Protein AF-A0A7S3IGK6-F1 (afdb_monomer_lite)

InterPro domains:
  IPR019533 Peptidase S26 [PF10502] (11-89)
  IPR019533 Peptidase S26 [cd06530] (29-80)
  IPR036286 LexA/Signal peptidase-like superfamily [SSF51306] (22-91)
  IPR052064 Mitochondrial Inner Membrane Protease Subunit 1 [PTHR12383] (7-90)

Foldseek 3Di:
DVVVVVVVVVVVVVVVVVCVQQAKDWDFDDDCPCPPVADRVRRIDIDGNNCCPPPDPDDAQDWDWDADPVDGPDIDIDGHHDDPPDWDWDQDPVVRDTDTDD

Secondary structure (DSSP, 8-state):
--HHHHHHHHHHHHHHHHHHHHSEEEEE--SGGGTTTS-TT--EEEEESSHHHHT-PPPTT-EEEEE-TTSTT-EEEEE----TT-PEEEEETTTTEEEEE-

Structure (mmCIF, N/CA/C/O backbone):
data_AF-A0A7S3IGK6-F1
#
_entry.id   AF-A0A7S3IGK6-F1
#
loop_
_atom_site.group_PDB
_atom_site.id
_atom_site.type_symbol
_atom_site.label_atom_id
_atom_site.label_alt_id
_atom_site.label_comp_id
_atom_site.label_asym_id
_atom_site.label_entity_id
_atom_site.label_seq_id
_atom_site.pdbx_PDB_ins_code
_atom_site.Cartn_x
_atom_sit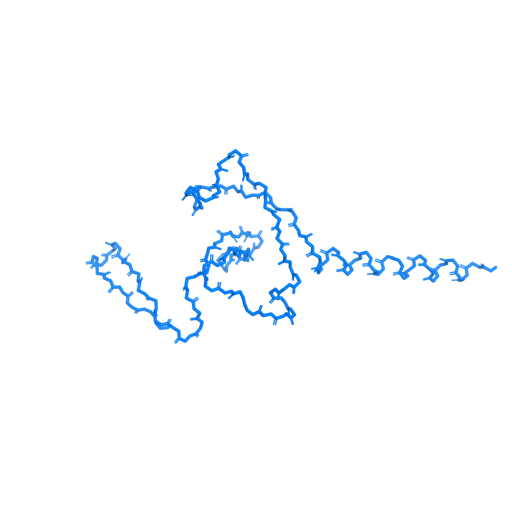e.Cartn_y
_atom_site.Cartn_z
_atom_site.occupancy
_atom_site.B_iso_or_equiv
_atom_site.auth_seq_id
_atom_site.auth_comp_id
_atom_site.auth_asym_id
_atom_site.auth_atom_id
_atom_site.pdbx_PDB_model_num
ATOM 1 N N . SER A 1 1 ? 12.046 5.025 -45.033 1.00 62.19 1 SER A N 1
ATOM 2 C CA . SER A 1 1 ? 11.572 3.968 -44.117 1.00 62.19 1 SER A CA 1
ATOM 3 C C . SER A 1 1 ? 11.546 4.436 -42.662 1.00 62.19 1 SER A C 1
ATOM 5 O O . SER A 1 1 ? 12.307 3.933 -41.849 1.00 62.19 1 SER A O 1
ATOM 7 N N . TYR A 1 2 ? 10.670 5.392 -42.319 1.00 76.50 2 TYR A N 1
ATOM 8 C CA . TYR A 1 2 ? 10.574 5.975 -40.962 1.00 76.50 2 TYR A CA 1
ATOM 9 C C . TYR A 1 2 ? 9.447 5.377 -40.100 1.00 76.50 2 TYR A C 1
ATOM 11 O O . TYR A 1 2 ? 9.400 5.604 -38.895 1.00 76.50 2 TYR A O 1
ATOM 19 N N . TYR A 1 3 ? 8.562 4.572 -40.692 1.00 82.94 3 TYR A N 1
ATOM 20 C CA . TYR A 1 3 ? 7.434 3.963 -39.981 1.00 82.94 3 TYR A CA 1
ATOM 21 C C . TYR A 1 3 ? 7.872 2.890 -38.977 1.00 82.94 3 TYR A C 1
ATOM 23 O O . TYR A 1 3 ? 7.373 2.862 -37.860 1.00 82.94 3 TYR A O 1
ATOM 31 N N . VAL A 1 4 ? 8.863 2.062 -39.329 1.00 86.00 4 VAL A N 1
ATOM 32 C CA . VAL A 1 4 ? 9.393 1.010 -38.443 1.00 86.00 4 VAL A CA 1
ATOM 33 C C . VAL A 1 4 ? 9.993 1.580 -37.147 1.00 86.00 4 VAL A C 1
ATOM 35 O O . VAL A 1 4 ? 9.566 1.147 -36.077 1.00 86.00 4 VAL A O 1
ATOM 38 N N . PRO A 1 5 ? 10.914 2.569 -37.176 1.00 88.62 5 PRO A N 1
ATOM 39 C CA . PRO A 1 5 ? 11.429 3.144 -35.934 1.00 88.62 5 PRO A CA 1
ATOM 40 C C . PRO A 1 5 ? 10.344 3.884 -35.140 1.00 88.62 5 PRO A C 1
ATOM 42 O O . PRO A 1 5 ? 10.337 3.804 -33.916 1.00 88.62 5 PRO A O 1
ATOM 45 N N . CYS A 1 6 ? 9.384 4.538 -35.804 1.00 88.25 6 CYS A N 1
ATOM 46 C CA . CYS A 1 6 ? 8.262 5.193 -35.128 1.00 88.25 6 CYS A CA 1
ATOM 47 C C . CYS A 1 6 ? 7.379 4.190 -34.360 1.00 88.25 6 CYS A C 1
ATOM 49 O O . CYS A 1 6 ? 7.076 4.414 -33.188 1.00 88.25 6 CYS A O 1
ATOM 51 N N . CYS A 1 7 ? 7.039 3.048 -34.968 1.00 87.06 7 CYS A N 1
ATOM 52 C CA . CYS A 1 7 ? 6.288 1.982 -34.299 1.00 87.06 7 CYS A CA 1
ATOM 53 C C . CYS A 1 7 ? 7.044 1.397 -33.097 1.00 87.06 7 CYS A C 1
ATOM 55 O O . CYS A 1 7 ? 6.434 1.124 -32.065 1.00 87.06 7 CYS A O 1
ATOM 57 N N . LEU A 1 8 ? 8.366 1.225 -33.199 1.00 90.31 8 LEU A N 1
ATOM 58 C CA . LEU A 1 8 ? 9.178 0.745 -32.076 1.00 90.31 8 LEU A CA 1
ATOM 59 C C . LEU A 1 8 ? 9.184 1.742 -30.910 1.00 90.31 8 LEU A C 1
ATOM 61 O O . LEU A 1 8 ? 8.980 1.336 -29.769 1.00 90.31 8 LEU A O 1
ATOM 65 N N . ILE A 1 9 ? 9.344 3.039 -31.191 1.00 92.81 9 ILE A N 1
ATOM 66 C CA . ILE A 1 9 ? 9.316 4.093 -30.165 1.00 92.81 9 ILE A CA 1
ATOM 67 C C . ILE A 1 9 ? 7.951 4.141 -29.465 1.00 92.81 9 ILE A C 1
ATOM 69 O O . ILE A 1 9 ? 7.899 4.208 -28.238 1.00 92.81 9 ILE A O 1
ATOM 73 N N . LEU A 1 10 ? 6.851 4.049 -30.220 1.00 91.25 10 LEU A N 1
ATOM 74 C CA . LEU A 1 10 ? 5.497 4.016 -29.656 1.00 91.25 10 LEU A CA 1
ATOM 75 C C . LEU A 1 10 ? 5.283 2.809 -28.733 1.00 91.25 10 LEU A C 1
ATOM 77 O O . LEU A 1 10 ? 4.767 2.976 -27.632 1.00 91.25 10 LEU A O 1
ATOM 81 N N . ASN A 1 11 ? 5.731 1.614 -29.131 1.00 91.62 11 ASN A N 1
ATOM 82 C CA . ASN A 1 11 ? 5.623 0.415 -28.292 1.00 91.62 11 ASN A CA 1
ATOM 83 C C . ASN A 1 11 ? 6.410 0.549 -26.982 1.00 91.62 11 ASN A C 1
ATOM 85 O O . ASN A 1 11 ? 5.895 0.207 -25.917 1.00 91.62 11 ASN A O 1
ATOM 89 N N . VAL A 1 12 ? 7.634 1.084 -27.043 1.00 92.69 12 VAL A N 1
ATOM 90 C CA . VAL A 1 12 ? 8.445 1.335 -25.842 1.00 92.69 12 VAL A CA 1
ATOM 91 C C . VAL A 1 12 ? 7.766 2.365 -24.936 1.00 92.69 12 VAL A C 1
ATOM 93 O O . VAL A 1 12 ? 7.696 2.160 -23.726 1.00 92.69 12 VAL A O 1
ATOM 96 N N . TYR A 1 13 ? 7.206 3.435 -25.506 1.00 94.31 13 TYR A N 1
ATOM 97 C CA . TYR A 1 13 ? 6.495 4.461 -24.742 1.00 94.31 13 TYR A CA 1
ATOM 98 C C . TYR A 1 13 ? 5.249 3.906 -24.040 1.00 94.31 13 TYR A C 1
ATOM 100 O O . TYR A 1 13 ? 5.064 4.122 -22.841 1.00 94.31 13 TYR A O 1
ATOM 108 N N . CYS A 1 14 ? 4.425 3.133 -24.754 1.00 90.25 14 CYS A N 1
ATOM 109 C CA . CYS A 1 14 ? 3.281 2.449 -24.158 1.00 90.25 14 CYS A CA 1
ATOM 110 C C . CYS A 1 14 ? 3.719 1.512 -23.023 1.00 90.25 14 CYS A C 1
ATOM 112 O O . CYS A 1 14 ? 3.107 1.527 -21.957 1.00 90.25 14 CYS A O 1
ATOM 114 N N . GLY A 1 15 ? 4.802 0.752 -23.213 1.00 89.44 15 GLY A N 1
ATOM 115 C CA . GLY A 1 15 ? 5.367 -0.109 -22.173 1.00 89.44 15 GLY A CA 1
ATOM 116 C C . GLY A 1 15 ? 5.790 0.664 -20.919 1.00 89.44 15 GLY A C 1
ATOM 117 O O . GLY A 1 15 ? 5.438 0.269 -19.809 1.00 89.44 15 GLY A O 1
ATOM 118 N N . MET A 1 16 ? 6.471 1.802 -21.085 1.00 87.69 16 MET A N 1
ATOM 119 C CA . MET A 1 16 ? 6.881 2.673 -19.974 1.00 87.69 16 MET A CA 1
ATOM 120 C C . MET A 1 16 ? 5.674 3.214 -19.195 1.00 87.69 16 MET A C 1
ATOM 122 O O . MET A 1 16 ? 5.667 3.178 -17.967 1.00 87.69 16 MET A O 1
ATOM 126 N N . MET A 1 17 ? 4.622 3.656 -19.894 1.00 87.19 17 MET A N 1
ATOM 127 C CA . MET A 1 17 ? 3.405 4.183 -19.262 1.00 87.19 17 MET A CA 1
ATOM 128 C C . MET A 1 17 ? 2.661 3.116 -18.444 1.00 87.19 17 MET A C 1
ATOM 130 O O . MET A 1 17 ? 2.102 3.401 -17.386 1.00 87.19 17 MET A O 1
ATOM 134 N N . ILE A 1 18 ? 2.654 1.873 -18.929 1.00 85.25 18 ILE A N 1
ATOM 135 C CA . ILE A 1 18 ? 2.074 0.732 -18.213 1.00 85.25 18 ILE A CA 1
ATOM 136 C C . ILE A 1 18 ? 2.902 0.439 -16.956 1.00 85.25 18 ILE A C 1
ATOM 138 O O . ILE A 1 18 ? 2.332 0.293 -15.876 1.00 85.25 18 ILE A O 1
ATOM 142 N N . MET A 1 19 ? 4.233 0.419 -17.065 1.00 82.81 19 MET A N 1
ATOM 143 C CA . MET A 1 19 ? 5.112 0.156 -15.922 1.00 82.81 19 MET A CA 1
ATOM 144 C C . MET A 1 19 ? 4.982 1.204 -14.816 1.00 82.81 19 MET A C 1
ATOM 146 O O . MET A 1 19 ? 4.896 0.832 -13.651 1.00 82.81 19 MET A O 1
ATOM 150 N N . ASP A 1 20 ? 4.874 2.489 -15.154 1.00 81.25 20 ASP A N 1
ATOM 151 C CA . ASP A 1 20 ? 4.668 3.548 -14.153 1.00 81.25 20 ASP A CA 1
ATOM 152 C C . ASP A 1 20 ? 3.325 3.403 -13.406 1.00 81.25 20 ASP A C 1
ATOM 154 O O . ASP A 1 20 ? 3.186 3.715 -12.218 1.00 81.25 20 ASP A O 1
ATOM 158 N N . LYS A 1 21 ? 2.307 2.867 -14.088 1.00 80.06 21 LYS A N 1
ATOM 159 C CA . LYS A 1 21 ? 0.978 2.683 -13.504 1.00 80.06 21 LYS A CA 1
ATOM 160 C C . LYS A 1 21 ? 0.855 1.421 -12.651 1.00 80.06 21 LYS A C 1
ATOM 162 O O . LYS A 1 21 ? 0.102 1.438 -11.677 1.00 80.06 21 LYS A O 1
ATOM 167 N N . PHE A 1 22 ? 1.534 0.342 -13.033 1.00 78.44 22 PHE A N 1
ATOM 168 C CA . PHE A 1 22 ? 1.332 -0.990 -12.455 1.00 78.44 22 PHE A CA 1
ATOM 169 C C . PHE A 1 22 ? 2.545 -1.556 -11.723 1.00 78.44 22 PHE A C 1
ATOM 171 O O . PHE A 1 22 ? 2.415 -2.607 -11.115 1.00 78.44 22 PHE A O 1
ATOM 178 N N . GLY A 1 23 ? 3.701 -0.901 -11.776 1.00 83.00 23 GLY A N 1
ATOM 179 C CA . GLY A 1 23 ? 4.898 -1.333 -11.067 1.00 83.00 23 GLY A CA 1
ATOM 180 C C . GLY A 1 23 ? 4.914 -0.915 -9.596 1.00 83.00 23 GLY A C 1
ATOM 181 O O . GLY A 1 23 ? 3.885 -0.806 -8.924 1.00 83.00 23 GLY A O 1
ATOM 182 N N . PHE A 1 24 ? 6.123 -0.659 -9.103 1.00 83.94 24 PHE A N 1
ATOM 183 C CA . PHE A 1 24 ? 6.362 -0.176 -7.749 1.00 83.94 24 PHE A CA 1
ATOM 184 C C . PHE A 1 24 ? 6.420 1.346 -7.725 1.00 83.94 24 PHE A C 1
ATOM 186 O O . PHE A 1 24 ? 7.038 1.965 -8.590 1.00 83.94 24 PHE A O 1
ATOM 193 N N . LYS A 1 25 ? 5.816 1.948 -6.702 1.00 82.94 25 LYS A N 1
ATOM 194 C CA . LYS A 1 25 ? 5.897 3.389 -6.458 1.00 82.94 25 LYS A CA 1
ATOM 195 C C . LYS A 1 25 ? 6.690 3.658 -5.197 1.00 82.94 25 LYS A C 1
ATOM 197 O O . LYS A 1 25 ? 6.500 2.984 -4.190 1.00 82.94 25 LYS A O 1
ATOM 202 N N . ILE A 1 26 ? 7.561 4.655 -5.261 1.00 82.69 26 ILE A N 1
ATOM 203 C CA . ILE A 1 26 ? 8.310 5.133 -4.104 1.00 82.69 26 ILE A CA 1
ATOM 204 C C . ILE A 1 26 ? 7.610 6.394 -3.607 1.00 82.69 26 ILE A C 1
ATOM 206 O O . ILE A 1 26 ? 7.492 7.366 -4.353 1.00 82.69 26 ILE A O 1
ATOM 210 N N . ILE A 1 27 ? 7.098 6.365 -2.379 1.00 82.38 27 ILE A N 1
ATOM 211 C CA . ILE A 1 27 ? 6.313 7.459 -1.800 1.00 82.38 27 ILE A CA 1
ATOM 212 C C . ILE A 1 27 ? 6.914 7.845 -0.452 1.00 82.38 27 ILE A C 1
ATOM 214 O O . ILE A 1 27 ? 7.150 6.994 0.402 1.00 82.38 27 ILE A O 1
ATOM 218 N N . GLY A 1 28 ? 7.152 9.143 -0.267 1.00 80.81 28 GLY A N 1
ATOM 219 C CA . GLY A 1 28 ? 7.518 9.713 1.023 1.00 80.81 28 GLY A CA 1
ATOM 220 C C . GLY A 1 28 ? 6.277 9.889 1.892 1.00 80.81 28 GLY A C 1
ATOM 221 O O . GLY A 1 28 ? 5.327 10.559 1.487 1.00 80.81 28 GLY A O 1
ATOM 222 N N . CYS A 1 29 ? 6.273 9.293 3.076 1.00 74.81 29 CYS A N 1
ATOM 223 C CA . CYS A 1 29 ? 5.203 9.433 4.049 1.00 74.81 29 CYS A CA 1
ATOM 224 C C . CYS A 1 29 ? 5.564 10.523 5.060 1.00 74.81 29 CYS A C 1
ATOM 226 O O . CYS A 1 29 ? 6.687 10.565 5.538 1.00 74.81 29 CYS A O 1
ATOM 228 N N . GLN A 1 30 ? 4.633 11.409 5.405 1.00 74.38 30 GLN A N 1
ATOM 229 C CA . GLN A 1 30 ? 4.864 12.423 6.436 1.00 74.38 30 GLN A CA 1
ATOM 230 C C . GLN A 1 30 ? 3.734 12.375 7.463 1.00 74.38 30 GLN A C 1
ATOM 232 O O . GLN A 1 30 ? 2.560 12.494 7.109 1.00 74.38 30 GLN A O 1
ATOM 237 N N . GLY A 1 31 ? 4.092 12.200 8.735 1.00 73.56 31 GLY A N 1
ATOM 238 C CA . GLY A 1 31 ? 3.185 12.357 9.869 1.00 73.56 31 GLY A CA 1
ATOM 239 C C . GLY A 1 31 ? 3.232 11.215 10.893 1.00 73.56 31 GLY A C 1
ATOM 240 O O . GLY A 1 31 ? 3.511 10.069 10.546 1.00 73.56 31 GLY A O 1
ATOM 241 N N . PRO A 1 32 ? 2.849 11.492 12.153 1.00 77.19 32 PRO A N 1
ATOM 242 C CA . PRO A 1 32 ? 3.038 10.583 13.287 1.00 77.19 32 PRO A CA 1
ATOM 243 C C . PRO A 1 32 ? 2.078 9.382 13.304 1.00 77.19 32 PRO A C 1
ATOM 245 O O . PRO A 1 32 ? 2.108 8.565 14.219 1.00 77.19 32 PRO A O 1
ATOM 248 N N . SER A 1 33 ? 1.179 9.261 12.321 1.00 72.69 33 SER A N 1
ATOM 249 C CA . SER A 1 33 ? 0.062 8.306 12.385 1.00 72.69 33 SER A CA 1
ATOM 250 C C . SER A 1 33 ? 0.457 6.836 12.220 1.00 72.69 33 SER A C 1
ATOM 252 O O . SER A 1 33 ? -0.370 5.963 12.467 1.00 72.69 33 SER A O 1
ATOM 254 N N . MET A 1 34 ? 1.695 6.578 11.794 1.00 81.81 34 MET A N 1
ATOM 255 C CA . MET A 1 34 ? 2.264 5.238 11.637 1.00 81.81 34 MET A CA 1
ATOM 256 C C . MET A 1 34 ? 3.444 4.989 12.587 1.00 81.81 34 MET A C 1
ATOM 258 O O . MET A 1 34 ? 4.100 3.955 12.471 1.00 81.81 34 MET A O 1
ATOM 262 N N 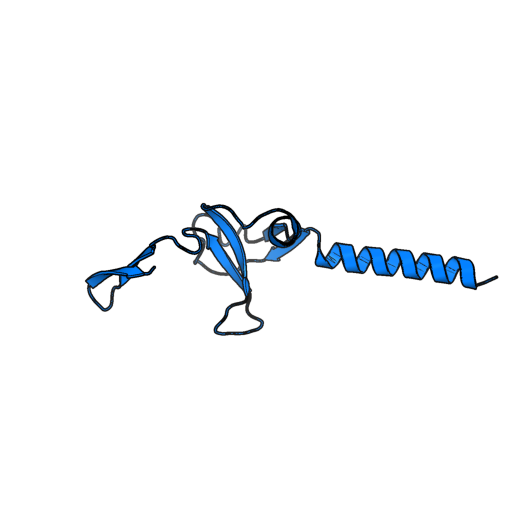. LEU A 1 35 ? 3.704 5.886 13.545 1.00 81.94 35 LEU A N 1
ATOM 263 C CA . LEU A 1 35 ? 4.710 5.647 14.579 1.00 81.94 35 LEU A CA 1
ATOM 264 C C . LEU A 1 35 ? 4.288 4.461 15.470 1.00 81.94 35 LEU A C 1
ATOM 266 O O . LEU A 1 35 ? 3.102 4.331 15.786 1.00 81.94 35 LEU A O 1
ATOM 270 N N . PRO A 1 36 ? 5.221 3.583 15.888 1.00 77.69 36 PRO A N 1
ATOM 271 C CA . PRO A 1 36 ? 6.662 3.574 15.596 1.00 77.69 36 PRO A CA 1
ATOM 272 C C . PRO A 1 36 ? 7.041 2.769 14.335 1.00 77.69 36 PRO A C 1
ATOM 274 O O . PRO A 1 36 ? 8.213 2.512 14.104 1.00 77.69 36 PRO A O 1
ATOM 277 N N . THR A 1 37 ? 6.066 2.286 13.552 1.00 78.81 37 THR A N 1
ATOM 278 C CA . THR A 1 37 ? 6.332 1.422 12.383 1.00 78.81 37 THR A CA 1
ATOM 279 C C . THR A 1 37 ? 7.060 2.169 11.263 1.00 78.81 37 THR A C 1
ATOM 281 O O . THR A 1 37 ? 7.882 1.574 10.576 1.00 78.81 37 THR A O 1
ATOM 284 N N . ILE A 1 38 ? 6.736 3.446 11.063 1.00 75.94 38 ILE A N 1
ATOM 285 C CA . ILE A 1 38 ? 7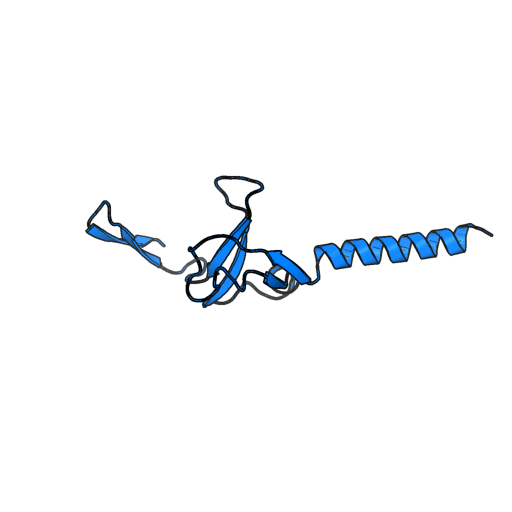.416 4.347 10.128 1.00 75.94 38 ILE A CA 1
ATOM 286 C C . ILE A 1 38 ? 7.842 5.559 10.949 1.00 75.94 38 ILE A C 1
ATOM 288 O O . ILE A 1 38 ? 6.975 6.266 11.468 1.00 75.94 38 ILE A O 1
ATOM 292 N N . ASP A 1 39 ? 9.152 5.726 11.123 1.00 76.69 39 ASP A N 1
ATOM 293 C CA . ASP A 1 39 ? 9.748 6.833 11.874 1.00 76.69 39 ASP A CA 1
ATOM 294 C C . ASP A 1 39 ? 9.951 8.062 10.983 1.00 76.69 39 ASP A C 1
ATOM 296 O O . ASP A 1 39 ? 10.112 7.928 9.774 1.00 76.69 39 ASP A O 1
ATOM 300 N N . GLU A 1 40 ? 10.004 9.254 11.581 1.00 71.38 40 GLU A N 1
ATOM 301 C CA . GLU A 1 40 ? 10.144 10.523 10.854 1.00 71.38 40 GLU A CA 1
ATOM 302 C C . GLU A 1 40 ? 11.449 10.625 10.046 1.00 71.38 40 GLU A C 1
ATOM 304 O O . GLU A 1 40 ? 11.532 11.430 9.117 1.00 71.38 40 GLU A O 1
ATOM 309 N N . ASN A 1 41 ? 12.454 9.806 10.367 1.00 70.75 41 ASN A N 1
ATOM 310 C CA . ASN A 1 41 ? 13.712 9.725 9.625 1.00 70.75 41 ASN A CA 1
ATOM 311 C C . ASN A 1 41 ? 13.641 8.749 8.433 1.00 70.75 41 ASN A C 1
ATOM 313 O O . ASN A 1 41 ? 14.273 8.995 7.407 1.00 70.75 41 ASN A O 1
ATOM 317 N N . ASP A 1 42 ? 12.822 7.695 8.526 1.00 66.25 42 ASP A N 1
ATOM 318 C CA . ASP A 1 42 ? 12.720 6.593 7.556 1.00 66.25 42 ASP A CA 1
ATOM 319 C C . ASP A 1 42 ? 11.366 6.622 6.829 1.00 66.25 42 ASP A C 1
ATOM 321 O O . ASP A 1 42 ? 10.565 5.687 6.847 1.00 66.25 42 ASP A O 1
ATOM 325 N N . ASN A 1 43 ? 11.111 7.743 6.159 1.00 75.69 43 ASN A N 1
ATOM 326 C CA . ASN A 1 43 ? 9.817 8.058 5.550 1.00 75.69 43 ASN A CA 1
ATOM 327 C C . ASN A 1 43 ? 9.617 7.504 4.132 1.00 75.69 43 ASN A C 1
ATOM 329 O O . ASN A 1 43 ? 8.576 7.757 3.522 1.00 75.69 43 ASN A O 1
ATOM 333 N N . LEU A 1 44 ? 10.602 6.817 3.552 1.00 81.25 44 LEU A N 1
ATOM 334 C CA . LEU A 1 44 ? 10.532 6.365 2.164 1.00 81.25 44 LEU A CA 1
ATOM 335 C C . LEU A 1 44 ? 9.914 4.966 2.083 1.00 81.25 44 LEU A C 1
ATOM 337 O O . LEU A 1 44 ? 10.501 3.988 2.537 1.00 81.25 44 LEU A O 1
ATOM 341 N N . LEU A 1 45 ? 8.741 4.860 1.463 1.00 82.19 45 LEU A N 1
ATOM 342 C CA . LEU A 1 45 ? 8.016 3.602 1.313 1.00 82.19 45 LEU A CA 1
ATOM 343 C C . LEU A 1 45 ? 8.054 3.124 -0.132 1.00 82.19 45 LEU A C 1
ATOM 345 O O . LEU A 1 45 ? 7.821 3.903 -1.057 1.00 82.19 45 LEU A O 1
ATOM 349 N N . ILE A 1 46 ? 8.285 1.826 -0.314 1.00 83.44 46 ILE A N 1
ATOM 350 C CA . ILE A 1 46 ? 8.126 1.145 -1.599 1.00 83.44 46 ILE A CA 1
ATOM 351 C C . ILE A 1 46 ? 6.768 0.453 -1.589 1.00 83.44 46 ILE A C 1
ATOM 353 O O . ILE A 1 46 ? 6.468 -0.341 -0.700 1.00 83.44 46 ILE A O 1
ATOM 357 N N . VAL A 1 47 ? 5.943 0.772 -2.577 1.00 83.94 47 VAL A N 1
ATOM 358 C CA . VAL A 1 47 ? 4.536 0.385 -2.625 1.00 83.94 47 VAL A CA 1
ATOM 359 C C . VAL A 1 47 ? 4.301 -0.445 -3.866 1.00 83.94 47 VAL A C 1
ATOM 361 O O . VAL A 1 47 ? 4.495 0.023 -4.989 1.00 83.94 47 VAL A O 1
ATOM 364 N N . ASP A 1 48 ? 3.854 -1.675 -3.654 1.00 83.50 48 ASP A N 1
ATOM 365 C CA . ASP A 1 48 ? 3.408 -2.551 -4.725 1.00 83.50 48 ASP A CA 1
ATOM 366 C C . ASP A 1 48 ? 2.001 -2.137 -5.184 1.00 83.50 48 ASP A C 1
ATOM 368 O O . ASP A 1 48 ? 1.023 -2.283 -4.448 1.00 83.50 48 ASP A O 1
ATOM 372 N N . CYS A 1 49 ? 1.895 -1.600 -6.403 1.00 80.38 49 CYS A N 1
ATOM 373 C CA . CYS A 1 49 ? 0.608 -1.250 -7.011 1.00 80.38 49 CYS A CA 1
ATOM 374 C C . CYS A 1 49 ? 0.023 -2.390 -7.864 1.00 80.38 49 CYS A C 1
ATOM 376 O O . CYS A 1 49 ? -1.128 -2.296 -8.300 1.00 80.38 49 CYS A O 1
ATOM 378 N N . PHE A 1 50 ? 0.796 -3.448 -8.118 1.00 79.94 50 PHE A N 1
ATOM 379 C CA . PHE A 1 50 ? 0.409 -4.573 -8.961 1.00 79.94 50 PHE A CA 1
ATOM 3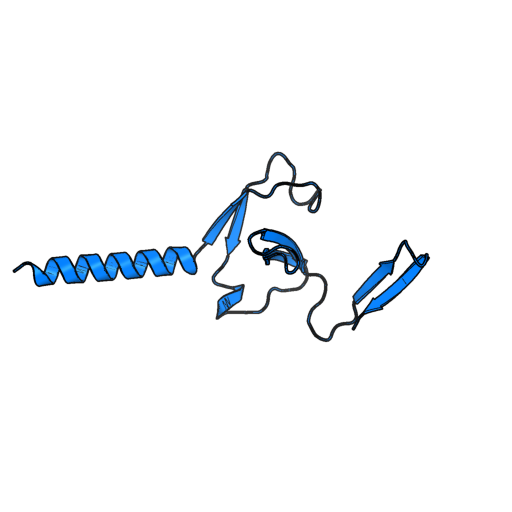80 C C . PHE A 1 50 ? -0.489 -5.547 -8.200 1.00 79.94 50 PHE A C 1
ATOM 382 O O . PHE A 1 50 ? -1.620 -5.828 -8.607 1.00 79.94 50 PHE A O 1
ATOM 389 N N . THR A 1 51 ? 0.009 -6.028 -7.060 1.00 79.88 51 THR A N 1
ATOM 390 C CA . THR A 1 51 ? -0.653 -7.038 -6.229 1.00 79.88 51 THR A CA 1
ATOM 391 C C . THR A 1 51 ? -2.077 -6.652 -5.813 1.00 79.88 51 THR A C 1
ATOM 393 O O . THR A 1 51 ? -2.979 -7.460 -6.067 1.00 79.88 51 THR A O 1
ATOM 396 N N . PRO A 1 52 ? -2.340 -5.445 -5.259 1.00 77.25 52 PRO A N 1
ATOM 397 C CA . PRO A 1 52 ? -3.690 -5.078 -4.826 1.00 77.25 52 PRO A CA 1
ATOM 398 C C . PRO A 1 52 ? -4.688 -4.930 -5.981 1.00 77.25 52 PRO A C 1
ATOM 400 O O . PRO A 1 52 ? -5.894 -4.961 -5.759 1.00 77.25 52 PRO A O 1
ATOM 403 N N . ARG A 1 53 ? -4.210 -4.741 -7.219 1.00 78.62 53 ARG A N 1
ATOM 404 C CA . ARG A 1 53 ? -5.069 -4.460 -8.375 1.00 78.62 53 ARG A CA 1
ATOM 405 C C . ARG A 1 53 ? -5.412 -5.696 -9.202 1.00 78.62 53 ARG A C 1
ATOM 407 O O . ARG A 1 53 ? -6.468 -5.709 -9.829 1.00 78.62 53 ARG A O 1
ATOM 414 N N . PHE A 1 54 ? -4.536 -6.699 -9.229 1.00 74.31 54 PHE A N 1
ATOM 415 C CA . PHE A 1 54 ? -4.700 -7.870 -10.100 1.00 74.31 54 PHE A CA 1
ATOM 416 C C . PHE A 1 54 ? -4.696 -9.213 -9.380 1.00 74.31 54 PHE A C 1
ATOM 418 O O . PHE A 1 54 ? -5.219 -10.177 -9.931 1.00 74.31 54 PHE A O 1
ATOM 425 N N . VAL A 1 55 ? -4.087 -9.304 -8.196 1.00 82.69 55 VAL A N 1
ATOM 426 C CA . VAL A 1 55 ? -3.821 -10.601 -7.559 1.00 82.69 55 VAL A CA 1
ATOM 427 C C . VAL A 1 55 ? -4.772 -10.848 -6.402 1.00 82.69 55 VAL A C 1
ATOM 429 O O . VAL A 1 55 ? -5.424 -11.888 -6.354 1.00 82.69 55 VAL A O 1
ATOM 432 N N . ARG A 1 56 ? -4.830 -9.917 -5.446 1.00 85.56 56 ARG A N 1
ATOM 433 C CA . ARG A 1 56 ? -5.595 -10.112 -4.213 1.00 85.56 56 ARG A CA 1
ATOM 434 C C . ARG A 1 56 ? -5.949 -8.802 -3.539 1.00 85.56 56 ARG A C 1
ATOM 436 O O . ARG A 1 56 ? -5.228 -7.817 -3.661 1.00 85.56 56 ARG A O 1
ATOM 443 N N . VAL A 1 57 ? -7.010 -8.847 -2.743 1.00 85.62 57 VAL A N 1
ATOM 444 C CA . VAL A 1 57 ? -7.275 -7.823 -1.732 1.00 85.62 57 VAL A CA 1
ATOM 445 C C . VAL A 1 57 ? -6.134 -7.861 -0.697 1.00 85.62 57 VAL A C 1
ATOM 447 O O . VAL A 1 57 ? -5.655 -8.957 -0.369 1.00 85.62 57 VAL A O 1
ATOM 450 N N . PRO A 1 58 ? -5.655 -6.702 -0.207 1.00 86.19 58 PRO A N 1
ATOM 451 C CA . PRO A 1 58 ? -4.644 -6.643 0.847 1.00 86.19 58 PRO A CA 1
ATOM 452 C C . PRO A 1 58 ? -5.029 -7.510 2.048 1.00 86.19 58 PRO A C 1
ATOM 454 O O . PRO A 1 58 ? -6.194 -7.583 2.410 1.00 86.19 58 PRO A O 1
ATOM 457 N N . ALA A 1 59 ? -4.083 -8.189 2.685 1.00 87.19 59 ALA A N 1
ATOM 458 C CA . ALA A 1 59 ? -4.377 -8.987 3.875 1.00 87.19 59 ALA A CA 1
ATOM 459 C C . ALA A 1 59 ? -4.463 -8.114 5.138 1.00 87.19 59 ALA A C 1
ATOM 461 O O . ALA A 1 59 ? -3.935 -7.002 5.199 1.00 87.19 59 ALA A O 1
ATOM 462 N N . LYS A 1 60 ? -5.098 -8.644 6.191 1.00 89.00 60 LYS A N 1
ATOM 463 C CA . LYS A 1 60 ? -5.060 -8.012 7.515 1.00 89.00 60 LYS A CA 1
ATOM 464 C C . LYS A 1 60 ? -3.619 -7.852 7.987 1.00 89.00 60 LYS A C 1
ATOM 466 O O . LYS A 1 60 ? -2.816 -8.773 7.881 1.00 89.00 60 LYS A O 1
ATOM 471 N N . GLY A 1 61 ? -3.312 -6.689 8.541 1.00 86.31 61 GLY A N 1
ATOM 472 C CA . GLY A 1 61 ? -1.988 -6.322 9.023 1.00 86.31 61 GLY A CA 1
ATOM 473 C C . GLY A 1 61 ? -1.092 -5.666 7.972 1.00 86.31 61 GLY A C 1
ATOM 474 O O . GLY A 1 61 ? -0.089 -5.065 8.364 1.00 86.31 61 GLY A O 1
ATOM 475 N N . GLU A 1 62 ? -1.444 -5.712 6.683 1.00 87.50 62 GLU A N 1
ATOM 476 C CA . GLU A 1 62 ? -0.679 -5.049 5.622 1.00 87.50 6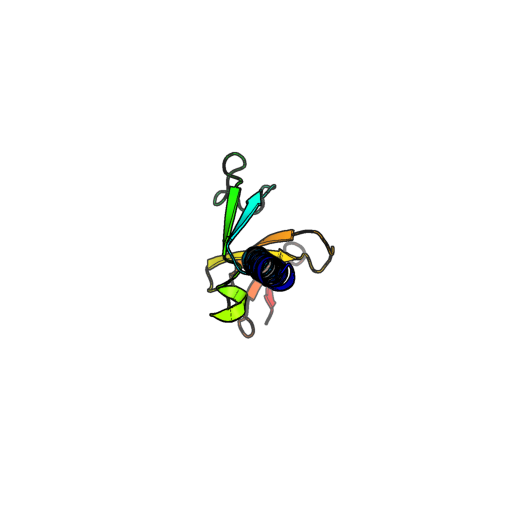2 GLU A CA 1
ATOM 477 C C . GLU A 1 62 ? -0.853 -3.525 5.661 1.00 87.50 62 GLU A C 1
ATOM 479 O O . GLU A 1 62 ? -1.875 -3.001 6.109 1.00 87.50 62 GLU A O 1
ATOM 484 N N . ILE A 1 63 ? 0.173 -2.806 5.205 1.00 87.69 63 ILE A N 1
ATOM 485 C CA . ILE A 1 63 ? 0.156 -1.347 5.077 1.00 87.69 63 ILE A CA 1
ATOM 486 C C . ILE A 1 63 ? -0.240 -1.011 3.646 1.00 87.69 63 ILE A C 1
ATOM 488 O O . ILE A 1 63 ? 0.387 -1.475 2.697 1.00 87.69 63 ILE A O 1
ATOM 492 N N . ILE A 1 64 ? -1.272 -0.191 3.502 1.00 88.62 64 ILE A N 1
ATOM 493 C CA . ILE A 1 64 ? -1.806 0.235 2.215 1.00 88.62 64 ILE A CA 1
ATOM 494 C C . ILE A 1 64 ? -1.726 1.748 2.078 1.00 88.62 64 ILE A C 1
ATOM 496 O O . ILE A 1 64 ? -1.767 2.493 3.063 1.00 88.62 64 ILE A O 1
ATOM 500 N N . ILE A 1 65 ? -1.652 2.190 0.827 1.00 87.94 65 ILE A N 1
ATOM 501 C CA . ILE A 1 65 ? -1.809 3.590 0.462 1.00 87.94 65 ILE A CA 1
ATOM 502 C C . ILE A 1 65 ? -3.161 3.743 -0.219 1.00 87.94 65 ILE A C 1
ATOM 504 O O . ILE A 1 65 ? -3.440 3.070 -1.209 1.00 87.94 65 ILE A O 1
ATOM 508 N N . THR A 1 66 ? -3.990 4.629 0.316 1.00 86.62 66 THR A N 1
ATOM 509 C CA . THR A 1 66 ? -5.319 4.926 -0.218 1.00 86.62 66 THR A CA 1
ATOM 510 C C . THR A 1 66 ? -5.498 6.424 -0.394 1.00 86.62 66 THR A C 1
ATOM 512 O O . THR A 1 66 ? -4.873 7.225 0.299 1.00 86.62 66 THR A O 1
ATOM 515 N N . GLU A 1 67 ? -6.367 6.820 -1.314 1.00 87.56 67 GLU A N 1
ATOM 516 C CA . GLU A 1 67 ? -6.823 8.202 -1.392 1.00 87.56 67 GLU A CA 1
ATOM 517 C C . GLU A 1 67 ? -7.774 8.507 -0.228 1.00 87.56 67 GLU A C 1
ATOM 519 O O . GLU A 1 67 ? -8.529 7.643 0.226 1.00 87.56 67 GLU A O 1
ATOM 524 N N . ASN A 1 68 ? -7.708 9.732 0.288 1.00 86.75 68 ASN A N 1
ATOM 525 C CA . ASN A 1 68 ? -8.595 10.198 1.337 1.00 86.75 68 ASN A CA 1
ATOM 526 C C . ASN A 1 68 ? -10.000 10.454 0.760 1.00 86.75 68 ASN A C 1
ATOM 528 O O . ASN A 1 68 ? -10.153 11.371 -0.050 1.00 86.75 68 ASN A O 1
ATOM 532 N N . PRO A 1 69 ? -11.045 9.747 1.227 1.00 87.12 69 PRO A N 1
ATOM 533 C CA . PRO A 1 69 ? -12.405 9.944 0.725 1.00 87.12 69 PRO A CA 1
ATOM 534 C C . PRO A 1 69 ? -12.965 11.343 1.031 1.00 87.12 69 PRO A C 1
ATOM 536 O O . PRO A 1 69 ? -13.834 11.828 0.314 1.00 87.12 69 PRO A O 1
ATOM 539 N N . PHE A 1 70 ? -12.464 12.018 2.071 1.00 88.94 70 PHE A N 1
ATOM 540 C CA . PHE A 1 70 ? -12.902 13.365 2.452 1.00 88.94 70 PHE A CA 1
ATOM 541 C C . PHE A 1 70 ? -12.130 14.480 1.740 1.00 88.94 70 PHE A C 1
ATOM 543 O O . PHE A 1 70 ? -12.593 15.619 1.701 1.00 88.94 70 PHE A O 1
ATOM 550 N N . LYS A 1 71 ? -10.937 14.181 1.211 1.00 88.50 71 LYS A N 1
ATOM 551 C CA . LYS A 1 71 ? -10.076 15.158 0.539 1.00 88.50 71 LYS A CA 1
ATOM 552 C C . LYS A 1 71 ? -9.429 14.522 -0.698 1.00 88.50 71 LYS A C 1
ATOM 554 O O . LYS A 1 71 ? -8.324 13.987 -0.575 1.00 88.50 71 LYS A O 1
ATOM 559 N N . PRO A 1 72 ? -10.077 14.607 -1.874 1.00 84.69 72 PRO A N 1
ATOM 560 C CA . PRO A 1 72 ? -9.511 14.072 -3.106 1.00 84.69 72 PRO A CA 1
ATOM 561 C C . PRO A 1 72 ? -8.155 14.727 -3.399 1.00 84.69 72 PRO A C 1
ATOM 563 O O . PRO A 1 72 ? -7.961 15.924 -3.170 1.00 84.69 72 PRO A O 1
ATOM 566 N N . GLY A 1 73 ? -7.195 13.924 -3.847 1.00 82.50 73 GLY A N 1
ATOM 567 C CA . GLY A 1 73 ? -5.799 14.317 -4.054 1.00 82.50 73 GLY A CA 1
ATOM 568 C C . GLY A 1 73 ? -4.890 14.218 -2.822 1.00 82.50 73 GLY A C 1
ATOM 569 O O . GLY A 1 73 ? -3.678 14.370 -2.965 1.00 82.50 73 GLY A O 1
ATOM 570 N N . ALA A 1 74 ? -5.419 13.942 -1.624 1.00 84.38 74 ALA A N 1
ATOM 571 C CA . ALA A 1 74 ? -4.597 13.610 -0.461 1.00 84.38 74 ALA A CA 1
ATOM 572 C C . ALA A 1 74 ? -4.479 12.088 -0.307 1.00 84.38 74 ALA A C 1
ATOM 574 O O . ALA A 1 74 ? -5.482 11.396 -0.148 1.00 84.38 74 ALA A O 1
ATOM 575 N N . THR A 1 75 ? -3.255 11.567 -0.306 1.00 85.25 75 THR A N 1
ATOM 576 C CA . THR A 1 75 ? -2.974 10.149 -0.056 1.00 85.25 75 THR A CA 1
ATOM 577 C C . THR A 1 75 ? -2.725 9.894 1.427 1.00 85.25 75 THR A C 1
ATOM 579 O O . THR A 1 75 ? -2.078 10.682 2.114 1.00 85.25 75 THR A O 1
ATOM 582 N N . LEU A 1 76 ? -3.243 8.778 1.925 1.00 86.44 76 LEU A N 1
ATOM 583 C CA . LEU A 1 76 ? -3.109 8.325 3.302 1.00 86.44 76 LEU A CA 1
ATOM 584 C C . LEU A 1 76 ? -2.438 6.960 3.327 1.00 86.44 76 LEU A C 1
ATOM 586 O O . LEU A 1 76 ? -2.749 6.090 2.515 1.00 86.44 76 LEU A O 1
ATOM 590 N N . VAL A 1 77 ? -1.569 6.762 4.312 1.00 87.25 77 VAL A N 1
ATOM 591 C CA . VAL A 1 77 ? -0.953 5.466 4.600 1.00 87.25 77 VAL A CA 1
ATOM 592 C C . VAL A 1 77 ? -1.547 4.929 5.888 1.00 87.25 77 VAL A C 1
ATOM 594 O O . VAL A 1 77 ? -1.534 5.612 6.916 1.00 87.25 77 VAL A O 1
ATOM 597 N N . LYS A 1 78 ? -2.126 3.730 5.816 1.00 88.38 78 LYS A N 1
ATOM 598 C CA . LYS A 1 78 ? -2.814 3.075 6.933 1.00 88.38 78 LYS A CA 1
ATOM 599 C C . LYS A 1 78 ? -2.574 1.572 6.910 1.00 88.38 78 LYS A C 1
ATOM 601 O O . LYS A 1 78 ? -2.206 1.007 5.886 1.00 88.38 78 LYS A O 1
ATOM 606 N N . ARG A 1 79 ? -2.795 0.927 8.055 1.00 89.62 79 ARG A N 1
ATOM 607 C CA . ARG A 1 79 ? -2.754 -0.531 8.195 1.00 89.62 79 ARG A CA 1
ATOM 608 C C . ARG A 1 79 ? -4.163 -1.108 8.075 1.00 89.62 79 ARG A C 1
ATOM 610 O O . ARG A 1 79 ? -5.083 -0.596 8.707 1.00 89.62 79 ARG A O 1
ATOM 617 N N . VAL A 1 80 ? -4.313 -2.180 7.306 1.00 90.69 80 VAL A N 1
ATOM 618 C CA . VAL A 1 80 ? -5.565 -2.936 7.193 1.00 90.69 80 VAL A CA 1
ATOM 619 C C . VAL A 1 80 ? -5.790 -3.713 8.485 1.00 90.69 80 VAL A C 1
ATOM 621 O O . VAL A 1 80 ? -4.920 -4.471 8.907 1.00 90.69 80 VAL A O 1
ATOM 624 N N . LEU A 1 81 ? -6.944 -3.532 9.123 1.00 89.75 81 LEU A N 1
ATOM 625 C CA . LEU A 1 81 ? -7.306 -4.250 10.354 1.00 89.75 81 LEU A CA 1
ATOM 626 C C . LEU A 1 81 ? -8.472 -5.213 10.124 1.00 89.75 81 LEU A C 1
ATOM 628 O O . LEU A 1 81 ? -8.409 -6.364 10.550 1.00 89.75 81 LEU A O 1
ATOM 632 N N . HIS A 1 82 ? -9.489 -4.744 9.407 1.00 89.38 82 HIS A N 1
ATOM 633 C CA . HIS A 1 82 ? -10.722 -5.470 9.127 1.00 89.38 82 HIS A CA 1
ATOM 634 C C . HIS A 1 82 ? -11.027 -5.414 7.630 1.00 89.38 82 HIS A C 1
ATOM 636 O O . HIS A 1 82 ? -10.614 -4.470 6.950 1.00 89.38 82 HIS A O 1
ATOM 642 N N . HIS A 1 83 ? -11.723 -6.439 7.150 1.00 89.69 83 HIS A N 1
ATOM 643 C CA . HIS A 1 83 ? -12.233 -6.566 5.786 1.00 89.69 83 HIS A CA 1
ATOM 644 C C . HIS A 1 83 ? -13.736 -6.334 5.721 1.00 89.69 83 HIS A C 1
ATOM 646 O O . HIS A 1 83 ? -14.416 -6.287 6.741 1.00 89.69 83 HIS A O 1
ATOM 652 N N . GLU A 1 84 ? -14.251 -6.195 4.502 1.00 85.94 84 GLU A N 1
ATOM 653 C CA . GLU A 1 84 ? -15.691 -6.120 4.260 1.00 85.94 84 GLU A CA 1
ATOM 654 C C . GLU A 1 84 ? -16.399 -7.360 4.832 1.00 85.94 84 GLU A C 1
ATOM 656 O O . GLU A 1 84 ? -15.992 -8.495 4.573 1.00 85.94 84 GLU A O 1
ATOM 661 N N . GLY A 1 85 ? -17.459 -7.136 5.614 1.00 85.12 85 GLY A N 1
ATOM 662 C CA . GLY A 1 85 ? -18.225 -8.194 6.277 1.00 85.12 85 GLY A CA 1
ATOM 663 C C . GLY A 1 85 ? -17.684 -8.622 7.644 1.00 85.12 85 GLY A C 1
ATOM 664 O O . GLY A 1 85 ? -18.189 -9.587 8.217 1.00 85.12 85 GLY A O 1
ATOM 665 N N . GLU A 1 86 ? -16.674 -7.933 8.177 1.00 87.69 86 GLU A N 1
ATOM 666 C CA . GLU A 1 86 ? -16.157 -8.175 9.520 1.00 87.69 86 GLU A CA 1
ATOM 667 C C . GLU A 1 86 ? -16.511 -7.042 10.478 1.00 87.69 86 GLU A C 1
ATOM 669 O O . GLU A 1 86 ? -16.290 -5.870 10.187 1.00 87.69 86 GLU A O 1
ATOM 674 N N . THR A 1 87 ? -16.965 -7.404 11.676 1.00 87.50 87 THR A N 1
ATOM 675 C CA . THR A 1 87 ? -17.272 -6.434 12.724 1.00 87.50 87 THR A CA 1
ATOM 676 C C . THR A 1 87 ? -15.992 -5.821 13.281 1.00 87.50 87 THR A C 1
ATOM 678 O O . THR A 1 87 ? -15.130 -6.517 13.824 1.00 87.50 87 THR A O 1
ATOM 681 N N . ALA A 1 88 ? -15.885 -4.503 13.184 1.00 87.62 88 ALA A N 1
ATOM 682 C CA . ALA A 1 88 ? -14.787 -3.730 13.727 1.00 87.62 88 ALA A CA 1
ATOM 683 C C . ALA A 1 88 ? -15.215 -3.028 15.023 1.00 87.62 88 ALA A C 1
ATOM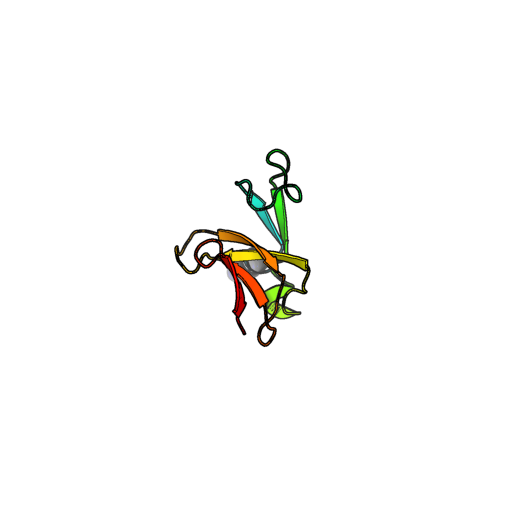 685 O O . ALA A 1 88 ? -16.209 -2.302 15.063 1.00 87.62 88 ALA A O 1
ATOM 686 N N . GLU A 1 89 ? -14.446 -3.224 16.094 1.00 88.75 89 GLU A N 1
ATOM 687 C CA . GLU A 1 89 ? -14.681 -2.551 17.373 1.00 88.75 89 GLU A CA 1
ATOM 688 C C . GLU A 1 89 ? -13.760 -1.341 17.518 1.00 88.75 89 GLU A C 1
ATOM 690 O O . GLU A 1 89 ? -12.532 -1.465 17.502 1.00 88.75 89 GLU A O 1
ATOM 695 N N . PHE A 1 90 ? -14.346 -0.159 17.701 1.00 87.06 90 PHE A N 1
ATOM 696 C CA . PHE A 1 90 ? -13.593 1.070 17.926 1.00 87.06 90 PHE A CA 1
ATOM 697 C C . PHE A 1 90 ? -14.022 1.734 19.231 1.00 87.06 90 PHE A C 1
ATOM 699 O O . PHE A 1 90 ? -15.211 1.876 19.522 1.00 87.06 90 PHE A O 1
ATOM 706 N N . TYR A 1 91 ? -13.051 2.200 20.017 1.00 87.00 91 TYR A N 1
ATOM 707 C CA . TYR A 1 91 ? -13.342 2.974 21.219 1.00 87.00 91 TYR A CA 1
ATOM 708 C C . TYR A 1 91 ? -13.676 4.423 20.847 1.00 87.00 91 TYR A C 1
ATOM 710 O O . TYR A 1 91 ? -12.803 5.196 20.441 1.00 87.00 91 TYR A O 1
ATOM 718 N N . SER A 1 92 ? -14.941 4.816 21.009 1.00 89.62 92 SER A N 1
ATOM 719 C CA . SER A 1 92 ? -15.368 6.200 20.802 1.00 89.62 92 SER A CA 1
ATOM 720 C C . SER A 1 92 ? -15.162 7.003 22.082 1.00 89.62 92 SER A C 1
ATOM 722 O O . SER A 1 92 ? -15.884 6.834 23.068 1.00 89.62 92 SER A O 1
ATOM 724 N N . TYR A 1 93 ? -14.205 7.936 22.069 1.00 87.06 93 TYR A N 1
ATOM 725 C CA . TYR A 1 93 ? -13.961 8.818 23.218 1.00 87.06 93 TYR A CA 1
ATOM 726 C C . TYR A 1 93 ? -15.182 9.686 23.558 1.00 87.06 93 TYR A C 1
ATOM 728 O O . TYR A 1 93 ? -15.421 9.999 24.724 1.00 87.06 93 TYR A O 1
ATOM 736 N N . ARG A 1 94 ? -15.986 10.038 22.547 1.00 87.69 94 ARG A N 1
ATOM 737 C CA . ARG A 1 94 ? -17.178 10.877 22.710 1.00 87.69 94 ARG A CA 1
ATOM 738 C C . ARG A 1 94 ? -18.259 10.191 23.547 1.00 87.69 94 ARG A C 1
ATOM 740 O O . ARG A 1 94 ? -18.941 10.851 24.320 1.00 87.69 94 ARG A O 1
ATOM 747 N N . GLU A 1 95 ? -18.390 8.876 23.405 1.00 86.12 95 GLU A N 1
ATOM 748 C CA . GLU A 1 95 ? -19.441 8.078 24.050 1.00 86.12 95 GLU A CA 1
ATOM 749 C C . GLU A 1 95 ? -18.908 7.213 25.205 1.00 86.12 95 GLU A C 1
ATOM 751 O O . GLU A 1 95 ? -19.697 6.594 25.917 1.00 86.12 95 GLU A O 1
ATOM 756 N N . ARG A 1 96 ? -17.580 7.202 25.424 1.00 86.56 96 ARG A N 1
ATOM 757 C CA . ARG A 1 96 ? -16.862 6.374 26.417 1.00 86.56 96 ARG A CA 1
ATOM 758 C C . ARG A 1 96 ? -17.270 4.896 26.373 1.00 86.56 96 ARG A C 1
ATOM 760 O O . ARG A 1 96 ? -17.377 4.240 27.408 1.00 86.56 96 ARG A O 1
ATOM 767 N N . LYS A 1 97 ? -17.532 4.384 25.171 1.00 88.12 97 LYS A N 1
ATOM 768 C CA . LYS A 1 97 ? -17.959 3.005 24.917 1.00 88.12 97 LYS A CA 1
ATOM 769 C C . LYS A 1 97 ? -17.286 2.473 23.655 1.00 88.12 97 LYS A C 1
ATOM 771 O O . LYS A 1 97 ? -16.926 3.243 22.761 1.00 88.12 97 LYS A O 1
ATOM 776 N N . ASN A 1 98 ? -17.134 1.152 23.601 1.00 85.38 98 ASN A N 1
ATOM 777 C CA . ASN A 1 98 ? -16.765 0.451 22.377 1.00 85.38 98 ASN A CA 1
ATOM 778 C C . ASN A 1 98 ? -17.982 0.431 21.456 1.00 85.38 98 ASN A C 1
ATOM 780 O O . ASN A 1 98 ? -19.059 -0.008 21.861 1.00 85.38 98 ASN A O 1
ATOM 784 N N . VAL A 1 99 ? -17.805 0.944 20.247 1.00 86.06 99 VAL A N 1
ATOM 785 C CA . VAL A 1 99 ? -18.809 0.915 19.190 1.00 86.06 99 VAL A CA 1
ATOM 786 C C . VAL A 1 99 ? -18.393 -0.176 18.218 1.00 86.06 99 VAL A C 1
ATOM 788 O O . VAL A 1 99 ? -17.263 -0.169 17.728 1.00 86.06 99 VAL A O 1
ATOM 791 N N . GLN A 1 100 ? -19.297 -1.119 17.980 1.00 83.94 100 GLN A N 1
ATOM 792 C CA . GLN A 1 100 ? -19.141 -2.149 16.962 1.00 83.94 100 GLN A CA 1
ATOM 793 C C . GLN A 1 100 ? -19.735 -1.616 15.660 1.00 83.94 100 GLN A C 1
ATOM 795 O O . GLN A 1 100 ? -20.859 -1.111 15.656 1.00 83.94 100 GLN A O 1
ATOM 800 N N . VAL A 1 101 ? -18.961 -1.679 14.584 1.00 78.81 101 VAL A N 1
ATOM 801 C CA . VAL A 1 101 ? -19.376 -1.277 13.241 1.00 78.81 101 VAL A CA 1
ATOM 802 C C . VAL A 1 101 ? -19.214 -2.500 12.347 1.00 78.81 101 VAL A C 1
ATOM 804 O O . VAL A 1 101 ? -18.132 -3.082 12.318 1.00 78.81 101 VAL A O 1
ATOM 807 N N . GLU A 1 102 ? -20.297 -2.919 11.698 1.00 69.81 102 GLU A N 1
ATOM 808 C CA . GLU A 1 102 ? -20.315 -4.014 10.714 1.00 69.81 102 GLU A CA 1
ATOM 809 C C . GLU A 1 102 ? -19.942 -3.527 9.308 1.00 69.81 102 GLU A C 1
ATOM 811 O O . GLU A 1 102 ? -20.265 -2.358 8.983 1.00 69.81 102 GLU A O 1
#

Sequence (102 aa):
SYYVPCCLILNVYCGMMIMDKFGFKIIGCQGPSMLPTIDENDNLLIVDCFTPRFVRVPAKGEIIITENPFKPGATLVKRVLHHEGETAEFYSYRERKNVQVE

pLDDT: mean 83.83, std 5.91, range [62.19, 94.31]

Organism: NCBI:txid197538

Radius of gyration: 19.96 Å; chains: 1; bounding box: 34×26×70 Å